Protein AF-A0A944PKH6-F1 (afdb_monomer_lite)

Secondary structure (DSSP, 8-state):
-HHHHHHHHHTT--EE--TTS--EE-TTTS-HHHHHHHHHHHGGGS-PPPPPHHHHHHHHHHHHHHHHTT-TTPPPPPTTT-----TT--TTTSHHHHHHHHHHSTT--

Sequence (109 aa):
MAAFFQCLKEKGLPMKDTPSGIPVVDDSTADPAAVKEAERACESLVPVTPVTAEQHAEARDFTACMRANGIAEFPDPDPQTARHDMERLDLKGSPEGVAALTACGRGKR

Radius of gyration: 18.6 Å; chains: 1; bounding box: 38×29×47 Å

Foldseek 3Di:
DVQLVVQLVVLVFDWDADPVRDIDGPPVPGDPVSNVVSCVVSVVVPDQDFDDPVLLVLLQQLQVLLCVLPPVVFDAADNGHSHTDCPVDPLVPDPSSVVSCVVRPPDPD

Structure (mmCIF, N/CA/C/O backbone):
data_AF-A0A944PKH6-F1
#
_entry.id   AF-A0A944PKH6-F1
#
loop_
_atom_site.group_PDB
_atom_site.id
_atom_site.type_symbol
_atom_site.label_atom_id
_atom_site.label_alt_id
_atom_site.label_comp_id
_atom_site.label_asym_id
_atom_site.label_entity_id
_atom_site.label_seq_id
_atom_site.pdbx_PDB_ins_code
_atom_site.Cartn_x
_atom_site.Cartn_y
_atom_site.Cartn_z
_atom_site.occupancy
_atom_site.B_iso_or_equiv
_atom_site.auth_seq_id
_atom_site.auth_comp_id
_atom_site.auth_asym_id
_atom_site.auth_atom_id
_atom_site.pdbx_PDB_model_num
ATOM 1 N N . MET A 1 1 ? -15.075 5.599 4.413 1.00 61.12 1 MET A N 1
ATOM 2 C CA . MET A 1 1 ? -14.180 5.191 5.522 1.00 61.12 1 MET A CA 1
ATOM 3 C C . MET A 1 1 ? -14.971 4.670 6.719 1.00 61.12 1 MET A C 1
ATOM 5 O O . MET A 1 1 ? -14.491 3.766 7.382 1.00 61.12 1 MET A O 1
ATOM 9 N N . ALA A 1 2 ? -16.191 5.171 6.968 1.00 77.62 2 ALA A N 1
ATOM 10 C CA . ALA A 1 2 ? -17.027 4.734 8.092 1.00 77.62 2 ALA A CA 1
ATOM 11 C C . ALA A 1 2 ? -17.277 3.212 8.162 1.00 77.62 2 ALA A C 1
ATOM 13 O O . ALA A 1 2 ? -17.177 2.659 9.247 1.00 77.62 2 ALA A O 1
ATOM 14 N N . ALA A 1 3 ? -17.520 2.530 7.033 1.00 87.00 3 ALA A N 1
ATOM 15 C CA . ALA A 1 3 ? -17.766 1.081 7.016 1.00 87.00 3 ALA A CA 1
ATOM 16 C C . ALA A 1 3 ? -16.572 0.253 7.534 1.00 87.00 3 ALA A C 1
ATOM 18 O O . ALA A 1 3 ? -16.757 -0.675 8.314 1.00 87.00 3 ALA A O 1
ATOM 19 N N . PHE A 1 4 ? -15.342 0.631 7.166 1.00 90.50 4 PHE A N 1
ATOM 20 C CA . PHE A 1 4 ? -14.124 -0.002 7.678 1.00 90.50 4 PHE A CA 1
ATOM 21 C C . PHE A 1 4 ? -14.016 0.135 9.202 1.00 90.50 4 PHE A C 1
ATOM 23 O O . PHE A 1 4 ? -13.903 -0.861 9.908 1.00 90.50 4 PHE A O 1
ATOM 30 N N . PHE A 1 5 ? -14.137 1.358 9.726 1.00 90.50 5 PHE A N 1
ATOM 31 C CA . PHE A 1 5 ? -14.046 1.605 11.170 1.00 90.50 5 PHE A CA 1
ATOM 32 C C . PHE A 1 5 ? -15.212 0.999 11.964 1.00 90.50 5 PHE A C 1
ATOM 34 O O . PHE A 1 5 ? -15.032 0.606 13.114 1.00 90.50 5 PHE A O 1
ATOM 41 N N . GLN A 1 6 ? -16.397 0.881 11.358 1.00 90.81 6 GLN A N 1
ATOM 42 C CA . GLN A 1 6 ? -17.519 0.140 11.936 1.00 90.81 6 GLN A CA 1
ATOM 43 C C . GLN A 1 6 ? -17.191 -1.349 12.061 1.00 90.81 6 GLN A C 1
ATOM 45 O O . GLN A 1 6 ? -17.357 -1.904 13.141 1.00 90.81 6 GLN A O 1
ATOM 50 N N . CYS A 1 7 ? -16.639 -1.964 11.014 1.00 94.94 7 CYS A N 1
ATOM 51 C CA . CYS A 1 7 ? -16.204 -3.358 11.059 1.00 94.94 7 CYS A CA 1
ATOM 52 C C . CYS A 1 7 ? -15.116 -3.589 12.122 1.00 94.94 7 CYS A C 1
ATOM 54 O O . CYS A 1 7 ? -15.219 -4.526 12.908 1.00 94.94 7 CYS A O 1
ATOM 56 N N . LEU A 1 8 ? -14.121 -2.699 12.235 1.00 94.19 8 LEU A N 1
ATOM 57 C CA . LEU A 1 8 ? -13.097 -2.784 13.289 1.00 94.19 8 LEU A CA 1
ATOM 58 C C . LEU A 1 8 ? -13.702 -2.734 14.702 1.00 94.19 8 LEU A C 1
ATOM 60 O O . LEU A 1 8 ? -13.319 -3.513 15.576 1.00 94.19 8 LEU A O 1
ATOM 64 N N . LYS A 1 9 ? -14.694 -1.864 14.912 1.00 93.25 9 LYS A N 1
ATOM 65 C CA . LYS A 1 9 ? -15.446 -1.794 16.169 1.00 93.25 9 LYS A CA 1
ATOM 66 C C . LYS A 1 9 ? -16.244 -3.076 16.434 1.00 93.25 9 LYS A C 1
ATOM 68 O O . LYS A 1 9 ? -16.264 -3.550 17.565 1.00 93.25 9 LYS A O 1
ATOM 73 N N . GLU A 1 10 ? -16.879 -3.659 15.416 1.00 94.12 10 GLU A N 1
ATOM 74 C CA . GLU A 1 10 ? -17.594 -4.945 15.519 1.00 94.12 10 GLU A CA 1
ATOM 75 C C . GLU A 1 10 ? -16.655 -6.119 15.826 1.00 94.12 10 GLU A C 1
ATOM 77 O O . GLU A 1 10 ? -17.048 -7.060 16.512 1.00 94.12 10 GLU A O 1
ATOM 82 N N . LYS A 1 11 ? -15.394 -6.040 15.385 1.00 94.06 11 LYS A N 1
ATOM 83 C CA . LYS A 1 11 ? -14.320 -6.968 15.771 1.00 94.06 11 LYS A CA 1
ATOM 84 C C . LYS A 1 11 ? -13.811 -6.755 17.201 1.00 94.06 11 LYS A C 1
ATOM 86 O O . LYS A 1 11 ? -12.941 -7.496 17.646 1.00 94.06 11 LYS A O 1
ATOM 91 N N . GLY A 1 12 ? -14.371 -5.790 17.932 1.00 93.25 12 GLY A N 1
ATOM 92 C CA . GLY A 1 12 ? -14.075 -5.551 19.342 1.00 93.25 12 GLY A CA 1
ATOM 93 C C . GLY A 1 12 ? -12.822 -4.715 19.586 1.00 93.25 12 GLY A C 1
ATOM 94 O O . GLY A 1 12 ? -12.350 -4.670 20.721 1.00 93.25 12 GLY A O 1
ATOM 95 N N . LEU A 1 13 ? -12.279 -4.049 18.560 1.00 95.06 13 LEU A N 1
ATOM 96 C CA . LEU A 1 13 ? -11.140 -3.159 18.755 1.00 95.06 13 LEU A CA 1
ATOM 97 C C . LEU A 1 13 ? -11.552 -1.899 19.525 1.00 95.06 13 LEU A C 1
ATOM 99 O O . LEU A 1 13 ? -12.609 -1.320 19.239 1.00 95.06 13 LEU A O 1
ATOM 103 N N . PRO A 1 14 ? -10.723 -1.438 20.480 1.00 94.44 14 PRO A N 1
ATOM 104 C CA . PRO A 1 14 ? -10.973 -0.180 21.159 1.00 94.44 14 PRO A CA 1
ATOM 105 C C . PRO A 1 14 ? -10.819 0.957 20.148 1.00 94.44 14 PRO A C 1
ATOM 107 O O . PRO A 1 14 ? -9.825 1.037 19.429 1.00 94.44 14 PRO A O 1
ATOM 110 N N . MET A 1 15 ? -11.821 1.831 20.082 1.00 93.25 15 MET A N 1
ATOM 111 C CA . MET A 1 15 ? -11.838 2.985 19.186 1.00 93.25 15 MET A CA 1
ATOM 112 C C . MET A 1 15 ? -11.766 4.270 20.010 1.00 93.25 15 MET A C 1
ATOM 114 O O . MET A 1 15 ? -12.450 4.384 21.028 1.00 93.25 15 MET A O 1
ATOM 118 N N . LYS A 1 16 ? -10.997 5.253 19.542 1.00 93.88 16 LYS A N 1
ATOM 119 C CA . LYS A 1 16 ? -10.968 6.621 20.065 1.00 93.88 16 LYS A CA 1
ATOM 120 C C . LYS A 1 16 ? -11.458 7.606 19.015 1.00 93.88 16 LYS A C 1
ATOM 122 O O . LYS A 1 16 ? -11.141 7.494 17.828 1.00 93.88 16 LYS A O 1
ATOM 127 N N . ASP A 1 17 ? -12.215 8.594 19.465 1.00 91.81 17 ASP A N 1
ATOM 128 C CA . ASP A 1 17 ? -12.648 9.688 18.609 1.00 91.81 17 ASP A CA 1
ATOM 129 C C . ASP A 1 17 ? -11.487 10.644 18.326 1.00 91.81 17 ASP A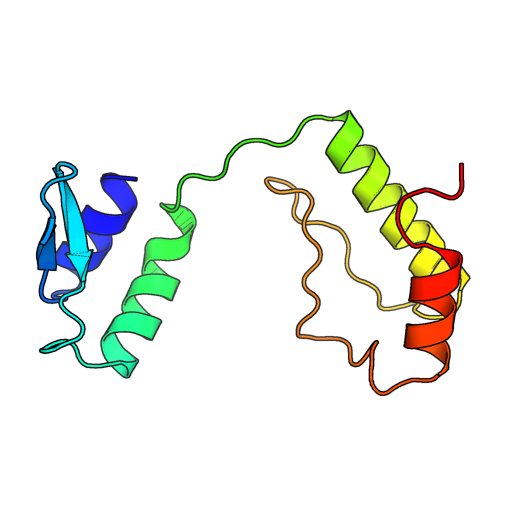 C 1
ATOM 131 O O . ASP A 1 17 ? -10.626 10.894 19.173 1.00 91.81 17 ASP A O 1
ATOM 135 N N . THR A 1 18 ? -11.471 11.196 17.116 1.00 87.94 18 THR A N 1
ATOM 136 C CA . THR A 1 18 ? -10.527 12.247 16.727 1.00 87.94 18 THR A CA 1
ATOM 137 C C . THR A 1 18 ? -11.270 13.565 16.513 1.00 87.94 18 THR A C 1
ATOM 139 O O . THR A 1 18 ? -12.448 13.549 16.146 1.00 87.94 18 THR A O 1
ATOM 142 N N . PRO A 1 19 ? -10.601 14.725 16.653 1.00 89.31 19 PRO A N 1
ATOM 143 C CA . PRO A 1 19 ? -11.199 16.022 16.323 1.00 89.31 19 PRO A CA 1
ATOM 144 C C . PRO A 1 19 ? -11.702 16.125 14.873 1.00 89.31 19 PRO A C 1
ATOM 146 O O . PRO A 1 19 ? -12.583 16.926 14.582 1.00 89.31 19 PRO A O 1
ATOM 149 N N . SER A 1 20 ? -11.173 15.292 13.971 1.00 84.75 20 SER A N 1
ATOM 150 C CA . SER A 1 20 ? -11.599 15.190 12.570 1.00 84.75 20 SER A CA 1
ATOM 151 C C . SER A 1 20 ? -12.925 14.438 12.384 1.00 84.75 20 SER A C 1
ATOM 153 O O . SER A 1 20 ? -13.401 14.318 11.257 1.00 84.75 20 SER A O 1
ATOM 155 N N . GLY A 1 21 ? -13.506 13.883 13.455 1.00 84.31 21 GLY A N 1
ATOM 156 C CA . GLY A 1 21 ? -14.750 13.108 13.417 1.00 84.31 21 GLY A CA 1
ATOM 157 C C . GLY A 1 21 ? -14.605 11.699 12.832 1.00 84.31 21 GLY A C 1
ATOM 158 O O . GLY A 1 21 ? -15.608 11.024 12.609 1.00 84.31 21 GLY A O 1
ATOM 159 N N . ILE A 1 22 ? -13.376 11.241 12.575 1.00 83.25 22 ILE A N 1
ATOM 160 C CA . ILE A 1 22 ? -13.093 9.877 12.114 1.00 83.25 22 ILE A CA 1
ATOM 161 C C . ILE A 1 22 ? -12.603 9.067 13.323 1.00 83.25 22 ILE A C 1
ATOM 163 O O . ILE A 1 22 ? -11.534 9.391 13.847 1.00 83.25 22 ILE A O 1
ATOM 167 N N . PRO A 1 23 ? -13.345 8.045 13.789 1.00 88.56 23 PRO A N 1
AT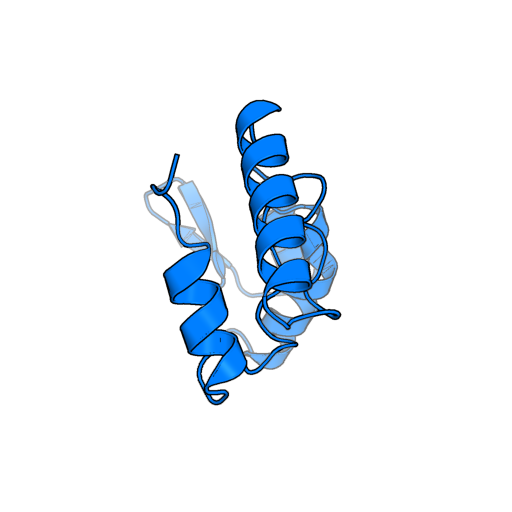OM 168 C CA . PRO A 1 23 ? -12.886 7.198 14.882 1.00 88.56 23 PRO A CA 1
ATOM 169 C C . PRO A 1 23 ? -11.703 6.349 14.413 1.00 88.56 23 PRO A C 1
ATOM 171 O O . PRO A 1 23 ? -11.736 5.783 13.321 1.00 88.56 23 PRO A O 1
ATOM 174 N N . VAL A 1 24 ? -10.665 6.254 15.236 1.00 91.12 24 VAL A N 1
ATOM 175 C CA . VAL A 1 24 ? -9.458 5.456 14.966 1.00 91.12 24 VAL A CA 1
ATOM 176 C C . VAL A 1 24 ? -9.286 4.399 16.048 1.00 91.12 24 VAL A C 1
ATOM 178 O O . VAL A 1 24 ? -9.839 4.545 17.133 1.00 91.12 24 VAL A O 1
ATOM 181 N N . VAL A 1 25 ? -8.531 3.338 15.773 1.00 93.31 25 VAL A N 1
ATOM 182 C CA . VAL A 1 25 ? -8.180 2.356 16.809 1.00 93.31 25 VAL A CA 1
ATOM 183 C C . VAL A 1 25 ? -7.347 3.050 17.891 1.00 93.31 25 VAL A C 1
ATOM 185 O O . VAL A 1 25 ? -6.454 3.844 17.583 1.00 93.31 25 VAL A O 1
ATOM 188 N N . ASP A 1 26 ? -7.647 2.781 19.159 1.00 94.06 26 ASP A N 1
ATOM 189 C CA . ASP A 1 26 ? -6.803 3.204 20.269 1.00 94.06 26 ASP A CA 1
ATOM 190 C C . ASP A 1 26 ? -5.631 2.234 20.440 1.00 94.06 26 ASP A C 1
ATOM 192 O O . ASP A 1 26 ? -5.702 1.227 21.140 1.00 94.06 26 ASP A O 1
ATOM 196 N N . ASP A 1 27 ? -4.528 2.573 19.789 1.00 88.06 27 ASP A N 1
ATOM 197 C CA . ASP A 1 27 ? -3.243 1.882 19.845 1.00 88.06 27 ASP A CA 1
ATOM 198 C C . ASP A 1 27 ? -2.643 1.767 21.256 1.00 88.06 27 ASP A C 1
ATOM 200 O O . ASP A 1 27 ? -1.802 0.903 21.489 1.00 88.06 27 ASP A O 1
ATOM 204 N N . SER A 1 28 ? -3.096 2.582 22.214 1.00 89.56 28 SER A N 1
ATOM 205 C CA . SER A 1 28 ? -2.653 2.496 23.616 1.00 89.56 28 SER A CA 1
ATOM 206 C C . SER A 1 28 ? -3.223 1.275 24.342 1.00 89.56 28 SER A C 1
ATOM 208 O O . SER A 1 28 ? -2.673 0.848 25.357 1.00 89.56 28 SER A O 1
ATOM 210 N N . THR A 1 29 ? -4.353 0.748 23.862 1.00 91.00 29 THR A N 1
ATOM 211 C CA . THR A 1 29 ? -5.124 -0.309 24.532 1.00 91.00 29 THR A CA 1
ATOM 212 C C . THR A 1 29 ? -5.407 -1.517 23.639 1.00 91.00 29 THR A C 1
ATOM 214 O O . THR A 1 29 ? -5.734 -2.586 24.153 1.00 91.00 29 THR A O 1
ATOM 217 N N . ALA A 1 30 ? -5.274 -1.379 22.320 1.00 92.31 30 ALA A N 1
ATOM 218 C CA . ALA A 1 30 ? -5.498 -2.460 21.369 1.00 92.31 30 ALA A CA 1
ATOM 219 C C . ALA A 1 30 ? -4.358 -3.492 21.365 1.00 92.31 30 ALA A C 1
ATOM 221 O O . ALA A 1 30 ? -3.180 -3.139 21.395 1.00 92.31 30 ALA A O 1
ATOM 222 N N . ASP A 1 31 ? -4.709 -4.774 21.234 1.00 93.81 31 ASP A N 1
ATOM 223 C CA . ASP A 1 31 ? -3.745 -5.837 20.930 1.00 93.81 31 ASP A CA 1
ATOM 224 C C . ASP A 1 31 ? -3.339 -5.758 19.442 1.00 93.81 31 ASP A C 1
ATOM 226 O O . ASP A 1 31 ? -4.206 -5.912 18.574 1.00 93.81 31 ASP A O 1
ATOM 230 N N . PRO A 1 32 ? -2.047 -5.570 19.107 1.00 92.19 32 PRO A N 1
ATOM 231 C CA . PRO A 1 32 ? -1.578 -5.507 17.722 1.00 92.19 32 PRO A CA 1
ATOM 232 C C . PRO A 1 32 ? -1.949 -6.731 16.872 1.00 92.19 32 PRO A C 1
ATOM 234 O O . PRO A 1 32 ? -2.170 -6.601 15.665 1.00 92.19 32 PRO A O 1
ATOM 237 N N . ALA A 1 33 ? -2.022 -7.924 17.471 1.00 93.56 33 ALA A N 1
ATOM 238 C CA . ALA A 1 33 ? -2.424 -9.134 16.762 1.00 93.56 33 ALA A CA 1
ATOM 239 C C . ALA A 1 33 ? -3.913 -9.090 16.393 1.00 93.56 33 ALA A C 1
ATOM 241 O O . ALA A 1 33 ? -4.267 -9.374 15.247 1.00 93.56 33 ALA A O 1
ATOM 242 N N . ALA A 1 34 ? -4.763 -8.655 17.329 1.00 93.38 34 ALA A N 1
ATOM 243 C CA . ALA A 1 34 ? -6.193 -8.473 17.093 1.00 93.38 34 ALA A CA 1
ATOM 244 C C . ALA A 1 34 ? -6.460 -7.371 16.059 1.00 93.38 34 ALA A C 1
ATOM 246 O O . ALA A 1 34 ? -7.338 -7.524 15.210 1.00 93.38 34 ALA A O 1
ATOM 247 N N . VAL A 1 35 ? -5.672 -6.288 16.080 1.00 93.81 35 VAL A N 1
ATOM 248 C CA . VAL A 1 35 ? -5.748 -5.224 15.066 1.00 93.81 35 VAL A CA 1
ATOM 249 C C . VAL A 1 35 ? -5.472 -5.792 13.683 1.00 93.81 35 VAL A C 1
ATOM 251 O O . VAL A 1 35 ? -6.309 -5.666 12.794 1.00 93.81 35 VAL A O 1
ATOM 254 N N . LYS A 1 36 ? -4.350 -6.496 13.517 1.00 92.19 36 LYS A N 1
ATOM 255 C CA . LYS A 1 36 ? -3.967 -7.097 12.236 1.00 92.19 36 LYS A CA 1
ATOM 256 C C . LYS A 1 36 ? -5.011 -8.088 11.716 1.00 92.19 36 LYS A C 1
ATOM 258 O O . LYS A 1 36 ? -5.257 -8.154 10.512 1.00 92.19 36 LYS A O 1
ATOM 263 N N . GLU A 1 37 ? -5.600 -8.889 12.598 1.00 94.12 37 GLU A N 1
ATOM 264 C CA . GLU A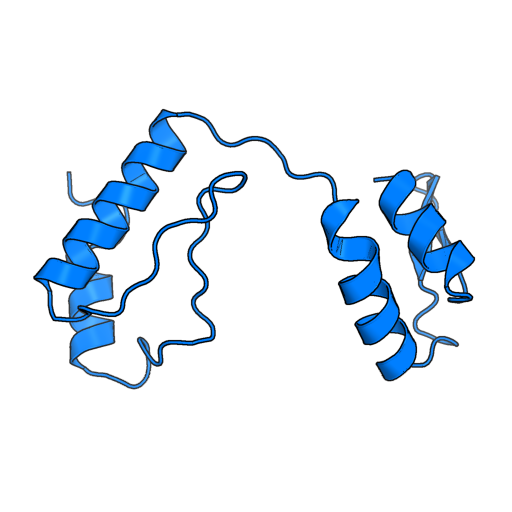 1 37 ? -6.662 -9.825 12.228 1.00 94.12 37 GLU A CA 1
ATOM 265 C C . GLU A 1 37 ? -7.926 -9.088 11.767 1.00 94.12 37 GLU A C 1
ATOM 267 O O . GLU A 1 37 ? -8.474 -9.397 10.706 1.00 94.12 37 GLU A O 1
ATOM 272 N N . ALA A 1 38 ? -8.365 -8.086 12.529 1.00 94.31 38 ALA A N 1
ATOM 273 C CA . ALA A 1 38 ? -9.537 -7.290 12.200 1.00 94.31 38 ALA A CA 1
ATOM 274 C C . ALA A 1 38 ? -9.344 -6.498 10.899 1.00 94.31 38 ALA A C 1
ATOM 276 O O . ALA A 1 38 ? -10.247 -6.479 10.068 1.00 94.31 38 ALA A O 1
ATOM 277 N N . GLU A 1 39 ? -8.169 -5.909 10.670 1.00 90.69 39 GLU A N 1
ATOM 278 C CA . GLU A 1 39 ? -7.841 -5.216 9.422 1.00 90.69 39 GLU A CA 1
ATOM 279 C C . GLU A 1 39 ? -7.942 -6.149 8.217 1.00 90.69 39 GLU A C 1
ATOM 281 O O . GLU A 1 39 ? -8.601 -5.799 7.243 1.00 90.69 39 GLU A O 1
ATOM 286 N N . ARG A 1 40 ? -7.385 -7.364 8.307 1.00 90.38 40 ARG A N 1
ATOM 287 C CA . ARG A 1 40 ? -7.519 -8.386 7.253 1.00 90.38 40 ARG A CA 1
ATOM 288 C C . ARG A 1 40 ? -8.970 -8.784 7.017 1.00 90.38 40 ARG A C 1
ATOM 290 O O . ARG A 1 40 ? -9.391 -8.954 5.879 1.00 90.38 40 ARG A O 1
ATOM 297 N N . ALA A 1 41 ? -9.750 -8.928 8.085 1.00 92.56 41 ALA A N 1
ATOM 298 C CA . ALA A 1 41 ? -11.164 -9.267 7.969 1.00 92.56 41 ALA A CA 1
ATOM 299 C C . ALA A 1 41 ? -11.995 -8.127 7.350 1.00 92.56 41 ALA A C 1
ATOM 301 O O . ALA A 1 41 ? -12.978 -8.390 6.659 1.00 92.56 41 ALA A O 1
ATOM 302 N N . CYS A 1 42 ? -11.608 -6.873 7.596 1.00 93.94 42 CYS A N 1
ATOM 303 C CA . CYS A 1 42 ? -12.331 -5.675 7.175 1.00 93.94 42 CYS A CA 1
ATOM 304 C C . CYS A 1 42 ? -11.745 -5.008 5.916 1.00 93.94 42 CYS A C 1
ATOM 306 O O . CYS A 1 42 ? -12.283 -3.996 5.472 1.00 93.94 42 CYS A O 1
ATOM 308 N N . GLU A 1 43 ? -10.675 -5.552 5.327 1.00 88.25 43 GLU A N 1
ATOM 309 C CA . GLU A 1 43 ? -9.913 -4.957 4.216 1.00 88.25 43 GLU A CA 1
ATOM 310 C C . GLU A 1 43 ? -10.802 -4.570 3.027 1.00 88.25 43 GLU A C 1
ATOM 312 O O . GLU A 1 43 ? -10.672 -3.486 2.463 1.00 88.25 43 GLU A O 1
ATOM 317 N N . SER A 1 44 ? -11.795 -5.404 2.715 1.00 86.31 44 SER A N 1
ATOM 318 C CA . SER A 1 44 ? -12.764 -5.157 1.636 1.00 86.31 44 SER A CA 1
ATOM 319 C C . SER A 1 44 ? -13.635 -3.903 1.823 1.00 86.31 44 SER A C 1
ATOM 321 O O . SER A 1 44 ? -14.256 -3.437 0.869 1.00 86.31 44 SER A O 1
ATOM 323 N N . LEU A 1 45 ? -13.693 -3.344 3.036 1.00 89.88 45 LEU A N 1
ATOM 324 C CA . LEU A 1 45 ? -14.464 -2.142 3.373 1.00 89.88 45 LEU A CA 1
ATOM 325 C C . LEU A 1 45 ? -13.614 -0.866 3.347 1.00 89.88 45 LEU A C 1
ATOM 327 O O . LEU A 1 45 ? -14.137 0.235 3.577 1.00 89.88 45 LEU A O 1
ATOM 331 N N . VAL A 1 46 ? -12.309 -0.993 3.088 1.00 84.75 46 VAL A N 1
ATOM 332 C CA . VAL A 1 46 ? -11.420 0.151 2.898 1.00 84.75 46 VAL A CA 1
ATOM 333 C C . VAL A 1 46 ? -11.853 0.881 1.624 1.00 84.75 46 VAL A C 1
ATOM 335 O O . VAL A 1 46 ? -11.928 0.275 0.556 1.00 84.75 46 VAL A O 1
ATOM 338 N N . PRO A 1 47 ? -12.152 2.191 1.688 1.00 77.12 47 PRO A N 1
ATOM 339 C CA . PRO A 1 47 ? -12.487 2.942 0.490 1.00 77.12 47 PRO A CA 1
ATOM 340 C C . PRO A 1 47 ? -11.256 3.039 -0.396 1.00 77.12 47 PRO A C 1
ATOM 342 O O . PRO A 1 47 ? -10.276 3.699 -0.046 1.00 77.12 47 PRO A O 1
ATOM 345 N N . VAL A 1 48 ? -11.330 2.402 -1.553 1.00 73.88 48 VAL A N 1
ATOM 346 C CA . VAL A 1 48 ? -10.351 2.569 -2.616 1.00 73.88 48 VAL A CA 1
ATOM 347 C C . VAL A 1 48 ? -10.760 3.765 -3.467 1.00 73.88 48 VAL A C 1
ATOM 349 O O . VAL A 1 48 ? -11.906 3.869 -3.907 1.00 73.88 48 VAL A O 1
ATOM 352 N N . THR A 1 49 ? -9.839 4.705 -3.681 1.00 76.69 49 THR A N 1
ATOM 353 C CA . THR A 1 49 ? -10.040 5.734 -4.705 1.00 76.69 49 THR A CA 1
ATOM 354 C C . THR A 1 49 ? -9.896 5.045 -6.058 1.00 76.69 49 THR A C 1
ATOM 356 O O . THR A 1 49 ? -8.813 4.519 -6.325 1.00 76.69 49 THR A O 1
ATOM 359 N N . PRO A 1 50 ? -10.943 5.021 -6.902 1.00 74.12 50 PRO A N 1
ATOM 360 C CA . PRO A 1 50 ? -10.845 4.388 -8.204 1.00 74.12 50 PRO A CA 1
ATOM 361 C C . PRO A 1 50 ? -9.793 5.120 -9.034 1.00 74.12 50 PRO A C 1
ATOM 363 O O . PRO A 1 50 ? -9.828 6.344 -9.180 1.00 74.12 50 PRO A O 1
ATOM 366 N N . VAL A 1 51 ? -8.839 4.359 -9.553 1.00 86.38 51 VAL A N 1
ATOM 367 C CA . VAL A 1 51 ? -7.835 4.863 -10.488 1.00 86.38 51 VAL A CA 1
ATOM 368 C C . VAL A 1 51 ? -8.428 4.988 -11.89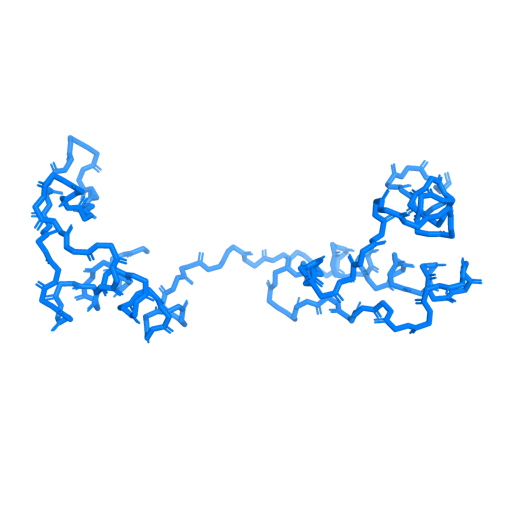3 1.00 86.38 51 VAL A C 1
ATOM 370 O O . VAL A 1 51 ? -9.403 4.324 -12.250 1.00 86.38 51 VAL A O 1
ATOM 373 N N . THR A 1 52 ? -7.854 5.866 -12.710 1.00 88.50 52 THR A N 1
ATOM 374 C CA . THR A 1 52 ? -8.293 6.054 -14.095 1.00 88.50 52 THR A CA 1
ATOM 375 C C . THR A 1 52 ? -7.864 4.878 -14.975 1.00 88.50 52 THR A C 1
ATOM 377 O O . THR A 1 52 ? -6.908 4.156 -14.681 1.00 88.50 52 THR A O 1
ATOM 380 N N . ALA A 1 53 ? -8.538 4.707 -16.116 1.00 89.12 53 ALA A N 1
ATOM 381 C CA . ALA A 1 53 ? -8.141 3.713 -17.114 1.00 89.12 53 ALA A CA 1
ATOM 382 C C . ALA A 1 53 ? -6.697 3.924 -17.612 1.00 89.12 53 ALA A C 1
ATOM 384 O O . ALA A 1 53 ? -6.000 2.954 -17.900 1.00 89.12 53 ALA A O 1
ATOM 385 N N . GLU A 1 54 ? -6.240 5.179 -17.671 1.00 89.75 54 GLU A N 1
ATOM 386 C CA . GLU A 1 54 ? -4.862 5.525 -18.028 1.00 89.75 54 GLU A CA 1
ATOM 387 C C . GLU A 1 54 ? -3.872 5.046 -16.962 1.00 89.75 54 GLU A C 1
ATOM 389 O O . GLU A 1 54 ? -2.896 4.387 -17.297 1.00 89.75 54 GLU A O 1
ATOM 394 N N . GLN A 1 55 ? -4.161 5.264 -15.677 1.00 89.44 55 GLN A N 1
ATOM 395 C CA . GLN A 1 55 ? -3.323 4.758 -14.584 1.00 89.44 55 GLN A CA 1
ATOM 396 C C . GLN A 1 55 ? -3.232 3.224 -14.596 1.00 89.44 55 GLN A C 1
ATOM 398 O O . GLN A 1 55 ? -2.161 2.661 -14.372 1.00 89.44 55 GLN A O 1
ATOM 403 N N . HIS A 1 56 ? -4.329 2.538 -14.925 1.00 91.94 56 HIS A N 1
ATOM 404 C CA . HIS A 1 56 ? -4.318 1.090 -15.139 1.00 91.94 56 HIS A CA 1
ATOM 405 C C . HIS A 1 56 ? -3.504 0.655 -16.356 1.00 91.94 56 HIS A C 1
ATOM 407 O O . HIS A 1 56 ? -2.882 -0.407 -16.328 1.00 91.94 56 HIS A O 1
ATOM 413 N N . ALA A 1 57 ? -3.547 1.416 -17.448 1.00 91.56 57 ALA A N 1
ATOM 414 C CA . ALA A 1 57 ? -2.726 1.144 -18.620 1.00 91.56 57 ALA A CA 1
ATOM 415 C C . ALA A 1 57 ? -1.238 1.300 -18.278 1.00 91.56 57 ALA A C 1
ATOM 417 O O . ALA A 1 57 ? -0.488 0.352 -18.476 1.00 91.56 57 ALA A O 1
ATOM 418 N N . GLU A 1 58 ? -0.848 2.403 -17.629 1.00 91.75 58 GLU A N 1
ATOM 419 C CA . GLU A 1 58 ? 0.531 2.626 -17.173 1.00 91.75 58 GLU A CA 1
ATOM 420 C C . GLU A 1 58 ? 1.033 1.490 -16.269 1.00 91.75 58 GLU A C 1
ATOM 422 O O . GLU A 1 58 ? 2.162 1.024 -16.411 1.00 91.75 58 GLU A O 1
ATOM 427 N N . ALA A 1 59 ? 0.193 1.008 -15.351 1.00 92.31 59 ALA A N 1
ATOM 428 C CA . ALA A 1 59 ? 0.561 -0.087 -14.460 1.00 92.31 59 ALA A CA 1
ATOM 429 C C . ALA A 1 59 ? 0.734 -1.428 -15.199 1.00 92.31 59 ALA A C 1
ATOM 431 O O . ALA A 1 59 ? 1.613 -2.216 -14.844 1.00 92.31 59 ALA A O 1
ATOM 432 N N . ARG A 1 60 ? -0.068 -1.691 -16.240 1.00 93.62 60 ARG A N 1
ATOM 433 C CA . ARG A 1 60 ? 0.087 -2.879 -17.099 1.00 93.62 60 ARG A CA 1
ATOM 434 C C . ARG A 1 60 ? 1.327 -2.786 -17.983 1.00 93.62 60 ARG A C 1
ATOM 436 O O . ARG A 1 60 ? 2.039 -3.779 -18.116 1.00 93.62 60 ARG A O 1
ATOM 443 N N . ASP A 1 61 ? 1.621 -1.605 -18.519 1.00 94.06 61 ASP A N 1
ATOM 444 C CA . ASP A 1 61 ? 2.837 -1.355 -19.296 1.00 94.06 61 ASP A CA 1
ATOM 445 C C . ASP A 1 61 ? 4.084 -1.560 -18.430 1.00 94.06 61 ASP A C 1
ATOM 447 O O . ASP A 1 61 ? 5.053 -2.188 -18.859 1.00 94.06 61 ASP A O 1
ATOM 451 N N . PHE A 1 62 ? 4.032 -1.113 -17.171 1.00 92.88 62 PHE A N 1
ATOM 452 C CA . PHE A 1 62 ? 5.086 -1.378 -16.200 1.00 92.88 62 PHE A CA 1
ATOM 453 C C . PHE A 1 62 ? 5.280 -2.879 -15.964 1.00 92.88 62 PHE A C 1
ATOM 455 O O . PHE A 1 62 ? 6.408 -3.363 -16.048 1.00 92.88 62 PHE A O 1
ATOM 462 N N . THR A 1 63 ? 4.197 -3.638 -15.755 1.00 94.25 63 THR A N 1
ATOM 463 C CA . THR A 1 63 ? 4.269 -5.101 -15.628 1.00 94.25 63 THR A CA 1
ATOM 464 C C . THR A 1 63 ? 4.915 -5.748 -16.852 1.00 94.25 63 THR A C 1
ATOM 466 O O . THR A 1 63 ? 5.821 -6.570 -16.704 1.00 94.25 63 THR A O 1
ATOM 469 N N . ALA A 1 64 ? 4.497 -5.366 -18.061 1.00 94.25 64 ALA A N 1
ATOM 470 C CA . ALA A 1 64 ? 5.069 -5.895 -19.296 1.00 94.25 64 ALA A CA 1
ATOM 471 C C . ALA A 1 64 ? 6.570 -5.572 -19.416 1.00 94.25 64 ALA A C 1
ATOM 473 O O . ALA A 1 64 ? 7.363 -6.457 -19.743 1.00 94.25 64 ALA A O 1
ATOM 474 N N . CYS A 1 65 ? 6.974 -4.341 -19.086 1.00 94.62 65 CYS A N 1
ATOM 475 C CA . CYS A 1 65 ? 8.376 -3.928 -19.086 1.00 94.62 65 CYS A CA 1
ATOM 476 C C . CYS A 1 65 ? 9.213 -4.740 -18.088 1.00 94.62 65 CYS A C 1
ATOM 478 O O . CYS A 1 65 ? 10.270 -5.254 -18.452 1.00 94.62 65 CYS A O 1
ATOM 480 N N . MET A 1 66 ? 8.737 -4.907 -16.851 1.00 93.19 66 MET A N 1
ATOM 481 C CA . MET A 1 66 ? 9.448 -5.661 -15.813 1.00 93.19 66 MET A CA 1
ATOM 482 C C . MET A 1 66 ? 9.646 -7.128 -16.220 1.00 93.19 66 MET A C 1
ATOM 484 O O . MET A 1 66 ? 10.757 -7.651 -16.111 1.00 93.19 66 MET A O 1
ATOM 488 N N . ARG A 1 67 ? 8.606 -7.766 -16.780 1.00 93.69 67 ARG A N 1
ATOM 489 C CA . ARG A 1 67 ? 8.681 -9.142 -17.302 1.00 93.69 67 ARG A CA 1
ATOM 490 C C . ARG A 1 67 ? 9.679 -9.271 -18.450 1.00 93.69 67 ARG A C 1
ATOM 492 O O . ARG A 1 67 ? 10.478 -10.204 -18.460 1.00 93.69 67 ARG A O 1
ATOM 499 N N . ALA A 1 68 ? 9.685 -8.311 -19.374 1.00 93.62 68 ALA A N 1
ATOM 500 C CA . ALA A 1 68 ? 10.639 -8.280 -20.481 1.00 93.62 68 ALA A CA 1
ATOM 501 C C . ALA A 1 68 ? 12.094 -8.051 -20.025 1.00 93.62 68 ALA A C 1
ATOM 503 O O . ALA A 1 68 ? 13.019 -8.506 -20.691 1.00 93.62 68 ALA A O 1
ATOM 504 N N . ASN A 1 69 ? 12.301 -7.389 -18.882 1.00 91.44 69 ASN A N 1
ATOM 505 C CA . ASN A 1 69 ? 13.619 -7.105 -18.303 1.00 91.44 69 ASN A CA 1
ATOM 506 C C . ASN A 1 69 ? 14.070 -8.151 -17.264 1.00 91.44 69 ASN A C 1
ATOM 508 O O . ASN A 1 69 ? 14.926 -7.869 -16.429 1.00 91.44 69 ASN A O 1
ATOM 512 N N . GLY A 1 70 ? 13.521 -9.368 -17.322 1.00 89.31 70 GLY A N 1
ATOM 513 C CA . GLY A 1 70 ? 14.009 -10.513 -16.546 1.00 89.31 70 GLY A CA 1
ATOM 514 C C . GLY A 1 70 ? 13.220 -10.822 -15.276 1.00 89.31 70 GLY A C 1
ATOM 515 O O . GLY A 1 70 ? 13.495 -11.829 -14.629 1.00 89.31 70 GLY A O 1
ATOM 516 N N . ILE A 1 71 ? 12.198 -10.028 -14.943 1.00 91.31 71 ILE A N 1
ATOM 517 C CA . ILE A 1 71 ? 11.317 -10.284 -13.796 1.00 91.31 71 ILE A CA 1
ATOM 518 C C . ILE A 1 71 ? 10.037 -10.967 -14.283 1.00 91.31 71 ILE A C 1
ATOM 520 O O . ILE A 1 71 ? 8.949 -10.398 -14.232 1.00 91.31 71 ILE A O 1
ATOM 524 N N . ALA A 1 72 ? 10.166 -12.186 -14.811 1.00 89.94 72 ALA A N 1
ATOM 525 C CA . ALA A 1 72 ? 9.049 -12.923 -15.417 1.00 89.94 72 ALA A CA 1
ATOM 526 C C . ALA A 1 72 ? 7.840 -13.078 -14.470 1.00 89.94 72 ALA A C 1
ATOM 528 O O . ALA A 1 72 ? 6.695 -12.958 -14.901 1.00 89.94 72 ALA A O 1
ATOM 529 N N . GLU A 1 73 ? 8.109 -13.236 -13.173 1.00 89.00 73 GLU A N 1
ATOM 530 C CA . GLU A 1 73 ? 7.101 -13.400 -12.118 1.00 89.00 73 GLU A CA 1
ATOM 531 C C . GLU A 1 73 ? 6.541 -12.066 -11.588 1.00 89.00 73 GLU A C 1
ATOM 533 O O . GLU A 1 73 ? 5.860 -12.040 -10.564 1.00 89.00 73 GLU A O 1
ATOM 538 N N . PHE A 1 74 ? 6.826 -10.933 -12.245 1.00 91.56 74 PHE A N 1
ATOM 539 C CA . PHE A 1 74 ? 6.289 -9.640 -11.820 1.00 91.56 74 PHE A CA 1
ATOM 540 C C . PHE A 1 74 ? 4.748 -9.665 -11.854 1.00 91.56 74 PHE A C 1
ATOM 542 O O . PHE A 1 74 ? 4.182 -10.034 -12.892 1.00 91.56 74 PHE A O 1
ATOM 549 N N . PRO A 1 75 ? 4.044 -9.305 -10.763 1.00 91.81 75 PRO A N 1
ATOM 55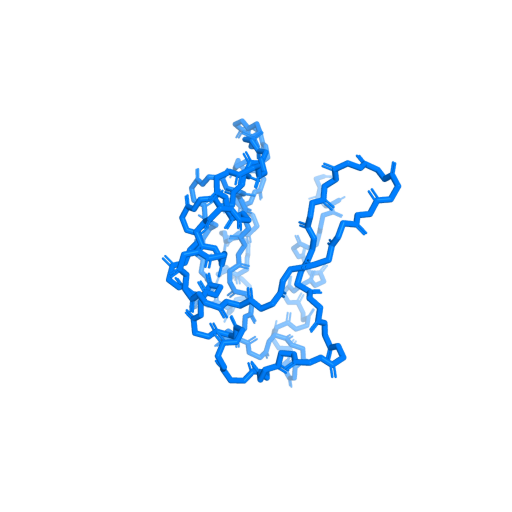0 C CA . PRO A 1 75 ? 2.595 -9.453 -10.681 1.00 91.81 75 PRO A CA 1
ATOM 551 C C . PRO A 1 75 ? 1.871 -8.473 -11.607 1.00 91.81 75 PRO A C 1
ATOM 553 O O . PRO A 1 75 ? 2.405 -7.437 -12.015 1.00 91.81 75 PRO A O 1
ATOM 556 N N . ASP A 1 76 ? 0.625 -8.800 -11.938 1.00 92.69 76 ASP A N 1
ATOM 557 C CA . ASP A 1 76 ? -0.289 -7.833 -12.541 1.00 92.69 76 ASP A CA 1
ATOM 558 C C . ASP A 1 76 ? -0.749 -6.814 -11.484 1.00 92.69 76 ASP A C 1
ATOM 560 O O . ASP A 1 76 ? -0.751 -7.121 -10.285 1.00 92.69 76 ASP A O 1
ATOM 564 N N . PRO A 1 77 ? -1.119 -5.590 -11.894 1.00 91.62 77 PRO A N 1
A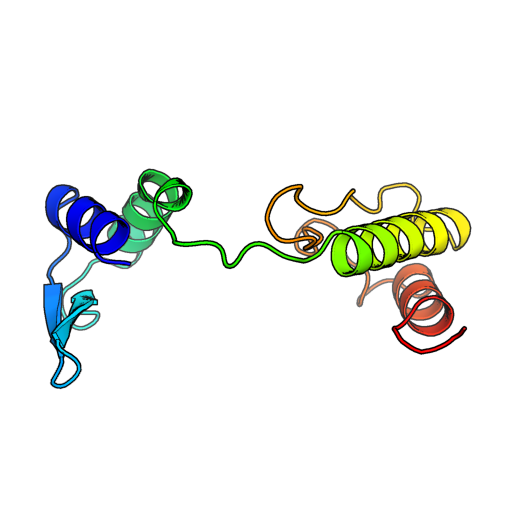TOM 565 C CA . PRO A 1 77 ? -1.641 -4.611 -10.960 1.00 91.62 77 PRO A CA 1
ATOM 566 C C . PRO A 1 77 ? -3.042 -4.997 -10.484 1.00 91.62 77 PRO A C 1
ATOM 568 O O . PRO A 1 77 ? -3.859 -5.516 -11.247 1.00 91.62 77 PRO A O 1
ATOM 571 N N . ASP A 1 78 ? -3.338 -4.666 -9.234 1.00 89.19 78 ASP A N 1
ATOM 572 C CA . ASP A 1 78 ? -4.663 -4.800 -8.650 1.00 89.19 78 ASP A CA 1
ATOM 573 C C . ASP A 1 78 ? -5.713 -4.065 -9.509 1.00 89.19 78 ASP A C 1
ATOM 575 O O . ASP A 1 78 ? -5.492 -2.905 -9.875 1.00 89.19 78 ASP A O 1
ATOM 579 N N . PRO A 1 79 ? -6.853 -4.705 -9.840 1.00 87.56 79 PRO A N 1
ATOM 580 C CA . PRO A 1 79 ? -7.838 -4.182 -10.785 1.00 87.56 79 PRO A CA 1
ATOM 581 C C . PRO A 1 79 ? -8.632 -2.975 -10.267 1.00 87.56 79 PRO A C 1
ATOM 583 O O . PRO A 1 79 ? -9.355 -2.368 -11.051 1.00 87.56 79 PRO A O 1
ATOM 586 N N . GLN A 1 80 ? -8.530 -2.628 -8.981 1.00 83.56 80 GLN A N 1
ATOM 587 C CA . GLN A 1 80 ? -9.218 -1.475 -8.395 1.00 83.56 80 GLN A CA 1
ATOM 588 C C . GLN A 1 80 ? -8.279 -0.298 -8.130 1.00 83.56 80 GLN A C 1
ATOM 590 O O . GLN A 1 80 ? -8.713 0.853 -8.160 1.00 83.56 80 GLN A O 1
ATOM 595 N N . THR A 1 81 ? -7.009 -0.578 -7.842 1.00 86.06 81 THR A N 1
ATOM 596 C CA . THR A 1 81 ? -6.035 0.409 -7.353 1.00 86.06 81 THR A CA 1
ATOM 597 C C . THR A 1 81 ? -4.836 0.606 -8.278 1.00 86.06 81 THR A C 1
ATOM 599 O O . THR A 1 81 ? -4.025 1.500 -8.034 1.00 86.06 81 THR A O 1
ATOM 602 N N . ALA A 1 82 ? -4.701 -0.218 -9.322 1.00 89.19 82 ALA A N 1
ATOM 603 C CA . ALA A 1 82 ? -3.549 -0.278 -10.221 1.00 89.19 82 ALA A CA 1
ATOM 604 C C . ALA A 1 82 ? -2.191 -0.501 -9.516 1.00 89.19 82 ALA A C 1
ATOM 606 O O . ALA A 1 82 ? -1.141 -0.185 -10.078 1.00 89.19 82 ALA A O 1
ATOM 607 N N . ARG A 1 83 ? -2.186 -1.031 -8.285 1.00 87.81 83 ARG A N 1
ATOM 608 C CA . ARG A 1 83 ? -0.963 -1.282 -7.506 1.00 87.81 83 ARG A CA 1
ATOM 609 C C . ARG A 1 83 ? -0.464 -2.707 -7.691 1.00 87.81 83 ARG A C 1
ATOM 611 O O . ARG A 1 83 ? -1.249 -3.645 -7.690 1.00 87.81 83 ARG A O 1
ATOM 618 N N . HIS A 1 84 ? 0.847 -2.869 -7.786 1.00 89.94 84 HIS A N 1
ATOM 619 C CA . HIS A 1 84 ? 1.506 -4.174 -7.783 1.00 89.94 84 HIS A CA 1
ATOM 620 C C . HIS A 1 84 ? 1.796 -4.621 -6.351 1.00 89.94 84 HIS A C 1
ATOM 622 O O . HIS A 1 84 ? 2.210 -3.808 -5.523 1.00 89.94 84 HIS A O 1
ATOM 628 N N . ASP A 1 85 ? 1.620 -5.910 -6.064 1.00 83.06 85 ASP A N 1
ATOM 629 C CA . ASP A 1 85 ? 2.068 -6.491 -4.797 1.00 83.06 85 ASP A CA 1
ATOM 630 C C . ASP A 1 85 ? 3.587 -6.717 -4.833 1.00 83.06 85 ASP A C 1
ATOM 632 O O . ASP A 1 85 ? 4.089 -7.695 -5.387 1.00 83.06 85 ASP A O 1
ATOM 636 N N . MET A 1 86 ? 4.323 -5.775 -4.249 1.00 79.25 86 MET A N 1
ATOM 637 C CA . MET A 1 86 ? 5.785 -5.780 -4.243 1.00 79.25 86 MET A CA 1
ATOM 638 C C . MET A 1 86 ? 6.379 -6.631 -3.112 1.00 79.25 86 MET A C 1
ATOM 640 O O . MET A 1 86 ? 7.595 -6.791 -3.067 1.00 79.25 86 MET A O 1
ATOM 644 N N . GLU A 1 87 ? 5.571 -7.164 -2.187 1.00 74.25 87 GLU A N 1
ATOM 645 C CA . GLU A 1 87 ? 6.081 -7.879 -1.005 1.00 74.25 87 GLU A CA 1
ATOM 646 C C . GLU A 1 87 ? 6.641 -9.263 -1.350 1.00 74.25 87 GLU A C 1
ATOM 648 O O . GLU A 1 87 ? 7.480 -9.801 -0.630 1.00 74.25 87 GLU A O 1
ATOM 653 N N . ARG A 1 88 ? 6.195 -9.844 -2.466 1.00 71.38 88 ARG A N 1
ATOM 654 C CA . ARG A 1 88 ? 6.549 -11.214 -2.863 1.00 71.38 88 ARG A CA 1
ATOM 655 C C . ARG A 1 88 ? 7.806 -11.308 -3.730 1.00 71.38 88 ARG A C 1
ATOM 657 O O . ARG A 1 88 ? 8.218 -12.417 -4.059 1.00 71.38 88 ARG A O 1
ATOM 664 N N . LEU A 1 89 ? 8.402 -10.179 -4.119 1.00 78.88 89 LEU A N 1
ATOM 665 C CA . LEU A 1 89 ? 9.557 -10.130 -5.020 1.00 78.88 89 LEU A CA 1
ATOM 666 C C . LEU A 1 89 ? 10.684 -9.289 -4.419 1.00 78.88 89 LEU A C 1
ATOM 668 O O . LEU A 1 89 ? 10.512 -8.098 -4.164 1.00 78.88 89 LEU A O 1
ATOM 672 N N . ASP A 1 90 ? 11.874 -9.876 -4.276 1.00 79.31 90 ASP A N 1
ATOM 673 C CA . ASP A 1 90 ? 13.067 -9.149 -3.828 1.00 79.31 90 ASP A CA 1
ATOM 674 C C . ASP A 1 90 ? 13.725 -8.359 -4.976 1.00 79.31 90 ASP A C 1
ATOM 676 O O . ASP A 1 90 ? 14.832 -8.637 -5.445 1.00 79.31 90 ASP A O 1
ATOM 680 N N . LEU A 1 91 ? 13.010 -7.349 -5.470 1.00 82.69 91 LEU A N 1
ATOM 681 C CA . LEU A 1 91 ? 13.470 -6.503 -6.578 1.00 82.69 91 LEU A CA 1
ATOM 682 C C . LEU A 1 91 ? 14.613 -5.566 -6.178 1.00 82.69 91 LEU A C 1
ATOM 684 O O . LEU A 1 91 ? 15.287 -5.020 -7.044 1.00 82.69 91 LEU A O 1
ATOM 688 N N . LYS A 1 92 ? 14.806 -5.334 -4.877 1.00 80.81 92 LYS A N 1
ATOM 689 C CA . LYS A 1 92 ? 15.852 -4.442 -4.362 1.00 80.81 92 LYS A CA 1
ATOM 690 C C . LYS A 1 92 ? 17.123 -5.198 -3.984 1.00 80.81 92 LYS A C 1
ATOM 692 O O . LYS A 1 92 ? 18.195 -4.607 -4.061 1.00 80.81 92 LYS A O 1
ATOM 697 N N . GLY A 1 93 ? 17.015 -6.463 -3.580 1.00 84.56 93 GLY A N 1
ATOM 698 C CA . GLY A 1 93 ? 18.160 -7.326 -3.296 1.00 84.56 93 GLY A CA 1
ATOM 699 C C . GLY A 1 93 ? 18.746 -8.018 -4.528 1.00 84.56 93 GLY A C 1
ATOM 700 O O . GLY A 1 93 ? 19.866 -8.519 -4.453 1.00 84.56 93 GLY A O 1
ATOM 701 N N . SER A 1 94 ? 18.044 -8.006 -5.669 1.00 84.81 94 SER A N 1
ATOM 702 C CA . SER A 1 94 ? 18.527 -8.585 -6.930 1.00 84.81 94 SER A CA 1
ATOM 703 C C . SER A 1 94 ? 19.053 -7.525 -7.914 1.00 84.81 94 SER A C 1
ATOM 705 O O . SER A 1 94 ? 18.406 -6.492 -8.119 1.00 84.81 94 SER A O 1
ATOM 707 N N . PRO A 1 95 ? 20.207 -7.759 -8.570 1.00 88.12 95 PRO A N 1
ATOM 708 C CA . PRO A 1 95 ? 20.715 -6.861 -9.605 1.00 88.12 95 PRO A CA 1
ATOM 709 C C . PRO A 1 95 ? 19.776 -6.786 -10.817 1.00 88.12 95 PRO A C 1
ATOM 711 O O . PRO A 1 95 ? 19.627 -5.711 -11.398 1.00 88.12 95 PRO A O 1
ATOM 714 N N . GLU A 1 96 ? 19.090 -7.879 -11.159 1.00 87.25 96 GLU A N 1
ATOM 715 C CA . GLU A 1 96 ? 18.065 -7.913 -12.207 1.00 87.25 96 GLU A CA 1
ATOM 716 C C . GLU A 1 96 ? 16.870 -7.035 -11.830 1.00 87.25 96 GLU A C 1
ATOM 718 O O . GLU A 1 96 ? 16.408 -6.236 -12.643 1.00 87.25 96 GLU A O 1
ATOM 723 N N . GLY A 1 97 ? 16.402 -7.123 -10.579 1.00 89.12 97 GLY A N 1
ATOM 724 C CA . GLY A 1 97 ? 15.308 -6.301 -10.070 1.00 89.12 97 GLY A CA 1
ATOM 725 C C . GLY A 1 97 ? 15.642 -4.814 -10.095 1.00 89.12 97 GLY A C 1
ATOM 726 O O . GLY A 1 97 ? 14.855 -4.010 -10.595 1.00 89.12 97 GLY A O 1
ATOM 727 N N . VAL A 1 98 ? 16.841 -4.437 -9.645 1.00 89.25 98 VAL A N 1
ATOM 728 C CA . VAL A 1 98 ? 17.304 -3.042 -9.662 1.00 89.25 98 VAL A CA 1
ATOM 729 C C . VAL A 1 98 ? 17.465 -2.525 -11.095 1.00 89.25 98 VAL A C 1
ATOM 731 O O . VAL A 1 98 ? 17.052 -1.397 -11.395 1.00 89.25 98 VAL A O 1
ATOM 734 N N . ALA A 1 99 ? 18.021 -3.338 -11.998 1.00 90.25 99 ALA A N 1
ATOM 735 C CA . ALA A 1 99 ? 18.159 -2.987 -13.408 1.00 90.25 99 ALA A CA 1
ATOM 736 C C . ALA A 1 99 ? 16.790 -2.795 -14.074 1.00 90.25 99 ALA A C 1
ATOM 738 O O . ALA A 1 99 ? 16.570 -1.771 -14.723 1.00 90.25 99 ALA A O 1
ATOM 739 N N . ALA A 1 100 ? 15.849 -3.715 -13.850 1.00 90.25 100 ALA A N 1
ATOM 740 C CA . ALA A 1 100 ? 14.490 -3.634 -14.374 1.00 90.25 100 ALA A CA 1
ATOM 741 C C . ALA A 1 100 ? 13.745 -2.404 -13.831 1.00 90.25 100 ALA A C 1
ATOM 743 O O . ALA A 1 100 ? 13.176 -1.643 -14.610 1.00 90.25 100 ALA A O 1
ATOM 744 N N . LEU A 1 101 ? 13.828 -2.120 -12.526 1.00 89.31 101 LEU A N 1
ATOM 745 C CA . LEU A 1 101 ? 13.242 -0.910 -11.932 1.00 89.31 101 LEU A CA 1
ATOM 746 C C . LEU A 1 101 ? 13.821 0.376 -12.544 1.00 89.31 101 LEU A C 1
ATOM 748 O O . LEU A 1 101 ? 13.089 1.337 -12.785 1.00 89.31 101 LEU A O 1
ATOM 752 N N . THR A 1 102 ? 15.121 0.393 -12.842 1.00 89.12 102 THR A N 1
ATOM 753 C CA . THR A 1 102 ? 15.796 1.532 -13.491 1.00 89.12 102 THR A CA 1
ATOM 754 C C . THR A 1 102 ? 15.414 1.664 -14.970 1.00 89.12 102 THR A C 1
ATOM 756 O O . THR A 1 102 ? 15.306 2.775 -15.505 1.00 89.12 102 THR A O 1
ATOM 759 N N . ALA A 1 103 ? 15.219 0.544 -15.664 1.00 89.56 103 ALA A N 1
ATOM 760 C CA . ALA A 1 103 ? 14.786 0.514 -17.055 1.00 89.56 103 ALA A CA 1
ATOM 761 C C . ALA A 1 103 ? 13.317 0.939 -17.202 1.00 89.56 103 ALA A C 1
ATOM 763 O O . ALA A 1 103 ? 13.006 1.706 -18.108 1.00 89.56 103 ALA A O 1
ATOM 764 N N . CYS A 1 104 ? 12.452 0.500 -16.286 1.00 90.12 104 CYS A N 1
ATOM 765 C CA . CYS A 1 104 ? 10.997 0.600 -16.390 1.00 90.12 104 CYS A CA 1
ATOM 766 C C . CYS A 1 104 ? 10.360 1.718 -15.540 1.00 90.12 104 CYS A C 1
ATOM 768 O O . CYS A 1 104 ? 9.155 1.938 -15.641 1.00 90.12 104 CYS A O 1
ATOM 770 N N . GLY A 1 105 ? 11.116 2.417 -14.684 1.00 78.56 105 GLY A N 1
ATOM 771 C CA . GLY A 1 105 ? 10.591 3.469 -13.803 1.00 78.56 105 GLY A CA 1
ATOM 772 C C . GLY A 1 105 ? 9.850 4.598 -14.543 1.00 78.56 105 GLY A C 1
ATOM 773 O O . GLY A 1 105 ? 10.219 4.971 -15.658 1.00 78.56 105 GLY A O 1
ATOM 774 N N . ARG A 1 106 ? 8.796 5.150 -13.909 1.00 63.59 106 ARG A N 1
ATOM 775 C CA . ARG A 1 106 ? 7.915 6.196 -14.478 1.00 63.59 106 ARG A CA 1
ATOM 776 C C . ARG A 1 106 ? 8.733 7.330 -15.106 1.00 63.59 106 ARG A C 1
ATOM 778 O O . ARG A 1 106 ? 9.481 8.005 -14.404 1.00 63.59 106 ARG A O 1
ATOM 785 N N . GLY A 1 107 ? 8.534 7.564 -16.405 1.00 54.41 107 GLY A N 1
ATOM 786 C CA . GLY A 1 107 ? 9.107 8.710 -17.123 1.00 54.41 107 GLY A CA 1
ATOM 787 C C . GLY A 1 107 ? 9.946 8.392 -18.363 1.00 54.41 107 GLY A C 1
ATOM 788 O O . GLY A 1 107 ? 10.429 9.329 -18.984 1.00 54.41 107 GLY A O 1
ATOM 789 N N . LYS A 1 108 ? 10.109 7.124 -18.762 1.00 51.25 108 LYS A N 1
ATOM 790 C CA . LYS A 1 108 ? 10.755 6.757 -20.041 1.00 51.25 108 LYS A CA 1
ATOM 791 C C . LYS A 1 108 ? 9.740 6.464 -21.154 1.00 51.25 108 LYS A C 1
ATOM 793 O O . LYS A 1 108 ? 9.765 5.388 -21.745 1.00 51.25 108 LYS A O 1
ATOM 798 N N . ARG A 1 109 ? 8.834 7.415 -21.397 1.00 43.81 109 ARG A N 1
ATOM 799 C CA . ARG A 1 109 ? 8.205 7.568 -22.718 1.00 43.81 109 ARG A CA 1
ATOM 800 C C . ARG A 1 109 ? 9.080 8.495 -23.550 1.00 43.81 109 ARG A C 1
ATOM 802 O O . ARG A 1 109 ? 9.548 9.496 -22.966 1.00 43.81 109 ARG A O 1
#

pLDDT: mean 87.37, std 8.97, range [43.81, 95.06]